Protein AF-A0A3S8WPP4-F1 (afdb_monomer_lite)

pLDDT: mean 87.56, std 13.39, range [54.19, 97.94]

Foldseek 3Di:
DKDALLVLLQVQLVLCFADPVHRVDGNDHSVVSSVVSNVVSPVQHNQKIKDKQDDPNDGPDPDPAWDKIKIWIHSPPDIDIDMDTDGD

Sequence (88 aa):
MPLGAPDSAALLGELASVSLLWPTHTYMERGEADA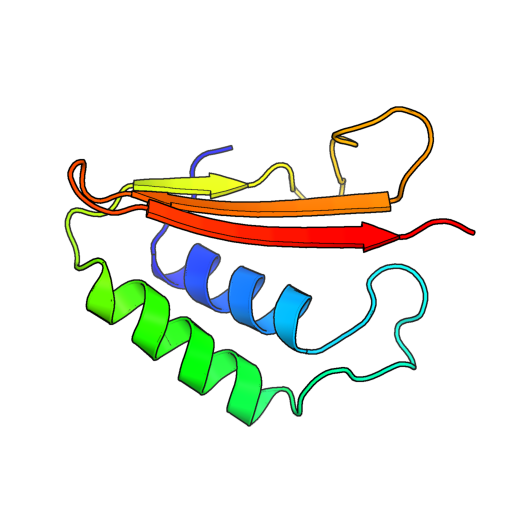VAGCVVDALGPGARWWSNREDDSVSAVTGATLDTFVAGSDGERFVVLIQVQDD

Radius of gyration: 12.77 Å; chains: 1; bounding box: 32×22×29 Å

Secondary structure (DSSP, 8-state):
-EE-HHHHHHHHHHHHHB-SS-TT-BSS-HHHHHHHHHHHHHHH-TT-EEEESEETTEE--SSTTSEEEEEEEE-SS-EEEEEEEE--

Structure (mmCIF, N/CA/C/O backbone):
data_AF-A0A3S8WPP4-F1
#
_entry.id   AF-A0A3S8WPP4-F1
#
loop_
_atom_site.group_PDB
_atom_site.id
_atom_site.type_symbol
_atom_site.label_atom_id
_atom_site.label_alt_id
_atom_site.label_comp_id
_atom_site.label_asym_id
_atom_site.label_entity_id
_atom_site.label_seq_id
_atom_site.pdbx_PDB_ins_code
_atom_site.Cartn_x
_atom_site.Cartn_y
_atom_site.Cartn_z
_atom_site.occupancy
_atom_site.B_iso_or_equiv
_atom_site.auth_seq_id
_atom_site.auth_comp_id
_atom_site.auth_asym_id
_atom_site.auth_atom_id
_atom_site.pdbx_PDB_model_num
ATOM 1 N N . MET A 1 1 ? 8.623 2.601 10.687 1.00 83.88 1 MET A N 1
ATOM 2 C CA . MET A 1 1 ? 8.339 4.034 10.502 1.00 83.88 1 MET A CA 1
ATOM 3 C C . MET A 1 1 ? 6.893 4.219 10.079 1.00 83.88 1 MET A C 1
ATOM 5 O O . MET A 1 1 ? 6.444 3.421 9.268 1.00 83.88 1 MET A O 1
ATOM 9 N N . PRO A 1 2 ? 6.139 5.168 10.663 1.00 91.06 2 PRO A N 1
ATOM 10 C CA . PRO A 1 2 ? 4.780 5.481 10.223 1.00 91.06 2 PRO A CA 1
ATOM 11 C C . PRO A 1 2 ? 4.780 6.153 8.841 1.00 91.06 2 PRO A C 1
ATOM 13 O O . PRO A 1 2 ? 5.681 6.932 8.547 1.00 91.06 2 PRO A O 1
ATOM 16 N N . LEU A 1 3 ? 3.762 5.878 8.024 1.00 91.56 3 LEU A N 1
ATOM 17 C CA . LEU A 1 3 ? 3.587 6.447 6.684 1.00 91.56 3 LEU A CA 1
ATOM 18 C C . LEU A 1 3 ? 2.246 7.175 6.548 1.00 91.56 3 LEU A C 1
ATOM 20 O O . LEU A 1 3 ? 1.260 6.817 7.199 1.00 91.56 3 LEU A O 1
ATOM 24 N N . GLY A 1 4 ? 2.197 8.171 5.659 1.00 93.62 4 GLY A N 1
ATOM 25 C CA . GLY A 1 4 ? 0.938 8.705 5.147 1.00 93.62 4 GLY A CA 1
ATOM 26 C C . GLY A 1 4 ? 0.282 7.732 4.163 1.00 93.62 4 GLY A C 1
ATOM 27 O O . GLY A 1 4 ? 0.955 6.903 3.552 1.00 93.62 4 GLY A O 1
ATOM 28 N N . ALA A 1 5 ? -1.035 7.837 3.972 1.00 94.12 5 ALA A N 1
ATOM 29 C CA . ALA A 1 5 ? -1.755 7.011 2.996 1.00 94.12 5 ALA A CA 1
ATOM 30 C C . ALA A 1 5 ? -1.209 7.150 1.550 1.00 94.12 5 ALA A C 1
ATOM 32 O O . ALA A 1 5 ? -1.011 6.115 0.912 1.00 94.12 5 ALA A O 1
ATOM 33 N N . PRO A 1 6 ? -0.874 8.359 1.040 1.00 94.12 6 PRO A N 1
ATOM 34 C CA . PRO A 1 6 ? -0.259 8.500 -0.285 1.00 94.12 6 PRO A CA 1
ATOM 35 C C . PRO A 1 6 ? 1.105 7.807 -0.389 1.00 94.12 6 PRO A C 1
ATOM 37 O O . PRO A 1 6 ? 1.354 7.084 -1.350 1.00 94.12 6 PRO A O 1
ATOM 40 N N . ASP A 1 7 ? 1.955 7.965 0.629 1.00 94.50 7 ASP A N 1
ATOM 41 C CA . ASP A 1 7 ? 3.283 7.338 0.666 1.00 94.50 7 ASP A CA 1
ATOM 42 C C . ASP A 1 7 ? 3.174 5.811 0.753 1.00 94.50 7 ASP A C 1
ATOM 44 O O . ASP A 1 7 ? 3.961 5.079 0.157 1.00 94.50 7 ASP A O 1
ATOM 48 N N . SER A 1 8 ? 2.149 5.320 1.453 1.00 95.56 8 SER A N 1
ATOM 49 C CA . SER A 1 8 ? 1.852 3.891 1.561 1.00 95.56 8 SER A CA 1
ATOM 50 C C . SER A 1 8 ? 1.425 3.306 0.221 1.00 95.56 8 SER A C 1
ATOM 52 O O . SER A 1 8 ? 1.906 2.238 -0.146 1.00 95.56 8 SER A O 1
ATOM 54 N N . ALA A 1 9 ? 0.572 4.007 -0.533 1.00 97.00 9 ALA A N 1
ATOM 55 C CA . ALA A 1 9 ? 0.185 3.598 -1.881 1.00 97.00 9 ALA A CA 1
ATOM 56 C C . ALA A 1 9 ? 1.394 3.586 -2.831 1.00 97.00 9 ALA A C 1
ATOM 58 O O . ALA A 1 9 ? 1.606 2.606 -3.541 1.00 97.00 9 ALA A O 1
ATOM 59 N N . ALA A 1 10 ? 2.224 4.632 -2.796 1.00 95.31 10 ALA A N 1
ATOM 60 C CA . ALA A 1 10 ? 3.415 4.728 -3.637 1.00 95.31 10 ALA A CA 1
ATOM 61 C C . ALA A 1 10 ? 4.418 3.593 -3.365 1.00 95.31 10 ALA A C 1
ATOM 63 O O . ALA A 1 10 ? 4.940 2.989 -4.308 1.00 95.31 10 ALA A O 1
ATOM 64 N N . LEU A 1 11 ? 4.651 3.276 -2.085 1.00 93.94 11 LEU A N 1
ATOM 65 C CA . LEU A 1 11 ? 5.576 2.221 -1.680 1.00 93.94 11 LEU A CA 1
ATOM 66 C C . LEU A 1 11 ? 5.000 0.818 -1.930 1.00 93.94 11 LEU A C 1
ATOM 68 O O . LEU A 1 11 ? 5.731 -0.062 -2.374 1.00 93.94 11 LEU A O 1
ATOM 72 N N . LEU A 1 12 ? 3.694 0.603 -1.727 1.00 95.75 12 LEU A N 1
ATOM 73 C CA . LEU A 1 12 ? 3.017 -0.634 -2.142 1.00 95.75 12 LEU A CA 1
ATOM 74 C C . LEU A 1 12 ? 3.168 -0.872 -3.647 1.00 95.75 12 LEU A C 1
ATOM 76 O O . LEU A 1 12 ? 3.541 -1.972 -4.048 1.00 95.75 12 LEU A O 1
ATOM 80 N N . GLY A 1 13 ? 2.914 0.156 -4.461 1.00 96.44 13 GLY A N 1
ATOM 81 C CA . GLY A 1 1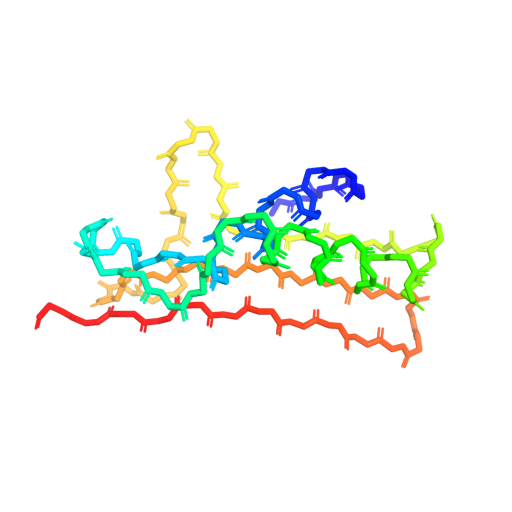3 ? 3.059 0.084 -5.914 1.00 96.44 13 GLY A CA 1
ATOM 82 C C . GLY A 1 13 ? 4.496 -0.224 -6.336 1.00 96.44 13 GLY A C 1
ATOM 83 O O . GLY A 1 13 ? 4.722 -1.057 -7.208 1.00 96.44 13 GLY A O 1
ATOM 84 N N . GLU A 1 14 ? 5.490 0.367 -5.666 1.00 93.69 14 GLU A N 1
ATOM 85 C CA . GLU A 1 14 ? 6.907 0.074 -5.915 1.00 93.69 14 GLU A CA 1
ATOM 86 C C . GLU A 1 14 ? 7.249 -1.389 -5.687 1.00 93.69 14 GLU A C 1
ATOM 88 O O . GLU A 1 14 ? 7.689 -2.062 -6.622 1.00 93.69 14 GLU A O 1
ATOM 93 N N . LEU A 1 15 ? 6.976 -1.887 -4.488 1.00 92.88 15 LEU A N 1
ATOM 94 C CA . LEU A 1 15 ? 7.319 -3.250 -4.096 1.00 92.88 15 LEU A CA 1
ATOM 95 C C . LEU A 1 15 ? 6.523 -4.301 -4.879 1.00 92.88 15 LEU A C 1
ATOM 97 O O . LEU A 1 15 ? 7.015 -5.397 -5.133 1.00 92.88 15 LEU A O 1
ATOM 101 N N . ALA A 1 16 ? 5.294 -3.971 -5.288 1.00 95.19 16 ALA A N 1
ATOM 102 C CA . ALA A 1 16 ? 4.487 -4.830 -6.148 1.00 95.19 16 ALA A CA 1
ATOM 103 C C . ALA A 1 16 ? 4.959 -4.824 -7.612 1.00 95.19 16 ALA A C 1
ATOM 105 O O . ALA A 1 16 ? 4.676 -5.775 -8.338 1.00 95.19 16 ALA A O 1
ATOM 106 N N . SER A 1 17 ? 5.661 -3.777 -8.057 1.00 96.06 17 SER A N 1
ATOM 107 C CA . SER A 1 17 ? 6.068 -3.624 -9.459 1.00 96.06 17 SER A CA 1
ATOM 108 C C . SER A 1 17 ? 7.401 -4.293 -9.787 1.00 96.06 17 SER A C 1
ATOM 110 O O . SER A 1 17 ? 7.513 -4.952 -10.822 1.00 96.06 17 SER A O 1
ATOM 112 N N . VAL A 1 18 ? 8.422 -4.151 -8.935 1.00 92.81 18 VAL A N 1
ATOM 113 C CA . VAL A 1 18 ? 9.803 -4.525 -9.281 1.00 92.81 18 VAL A CA 1
ATOM 114 C C . VAL A 1 18 ? 10.545 -5.219 -8.147 1.00 92.81 18 VAL A C 1
ATOM 116 O O . VAL A 1 18 ? 10.301 -5.006 -6.960 1.00 92.81 18 VAL A O 1
ATOM 119 N N . SER A 1 19 ? 11.506 -6.056 -8.531 1.00 89.06 19 SER A N 1
ATOM 120 C CA . SER A 1 19 ? 12.443 -6.660 -7.592 1.00 89.06 19 SER A CA 1
ATOM 121 C C . SER A 1 19 ? 13.396 -5.603 -7.012 1.00 89.06 19 SER A C 1
ATOM 123 O O . SER A 1 19 ? 14.050 -4.892 -7.773 1.00 89.06 19 SER A O 1
ATOM 125 N N . LEU A 1 20 ? 13.518 -5.524 -5.680 1.00 81.50 20 LEU A N 1
ATOM 126 C CA . LEU A 1 20 ? 14.469 -4.625 -5.012 1.00 81.50 20 LEU A CA 1
ATOM 127 C C . LEU A 1 20 ? 15.928 -5.026 -5.282 1.00 81.50 20 LEU A C 1
ATOM 129 O O . LEU A 1 20 ? 16.779 -4.162 -5.467 1.00 81.50 20 LEU A O 1
ATOM 133 N N . LEU A 1 21 ? 16.209 -6.329 -5.338 1.00 82.50 21 LEU A N 1
ATOM 134 C CA . LEU A 1 21 ? 17.529 -6.904 -5.598 1.00 82.50 21 LEU A CA 1
ATOM 135 C C . LEU A 1 21 ? 17.871 -6.924 -7.094 1.00 82.50 21 LEU A C 1
ATOM 137 O O . LEU A 1 21 ? 19.024 -6.740 -7.476 1.00 82.50 21 LEU A O 1
ATOM 141 N N . TRP A 1 22 ? 16.869 -7.103 -7.958 1.00 86.06 22 TRP A N 1
ATOM 142 C CA . TRP A 1 22 ? 17.044 -7.165 -9.413 1.00 86.06 22 TRP A CA 1
ATOM 143 C C . TRP A 1 22 ? 16.127 -6.159 -10.117 1.00 86.06 22 TRP A C 1
ATOM 145 O O . TRP A 1 22 ? 15.101 -6.565 -10.656 1.00 86.06 22 TRP A O 1
ATOM 155 N N . PRO A 1 23 ? 16.486 -4.865 -10.197 1.00 80.75 23 PRO A N 1
ATOM 156 C CA . PRO A 1 23 ? 15.600 -3.818 -10.728 1.00 80.75 23 PRO A CA 1
ATOM 157 C C . PRO A 1 23 ? 15.135 -4.019 -12.180 1.00 80.75 23 PRO A C 1
ATOM 159 O O . PRO A 1 23 ? 14.191 -3.379 -12.631 1.00 80.75 23 PRO A O 1
ATOM 162 N N . THR A 1 24 ? 15.794 -4.903 -12.933 1.00 87.88 24 THR A N 1
ATOM 163 C CA . THR A 1 24 ? 15.395 -5.303 -14.291 1.00 87.88 24 THR A CA 1
ATOM 164 C C . THR A 1 24 ? 14.288 -6.360 -14.318 1.00 87.88 24 THR A C 1
ATOM 166 O O . THR A 1 24 ? 13.748 -6.647 -15.386 1.00 87.88 24 THR A O 1
ATOM 169 N N . HIS A 1 25 ? 13.950 -6.954 -13.173 1.00 90.31 25 HIS A N 1
ATOM 170 C CA . HIS A 1 25 ? 12.883 -7.932 -13.031 1.00 90.31 25 HIS A CA 1
ATOM 171 C C . HIS A 1 25 ? 11.591 -7.250 -12.574 1.00 90.31 25 HIS A C 1
ATOM 173 O O . HIS A 1 25 ? 11.475 -6.781 -11.439 1.00 90.31 25 HIS A O 1
ATOM 179 N N . THR A 1 26 ? 10.614 -7.226 -13.475 1.00 94.44 26 THR A N 1
ATOM 180 C CA . THR A 1 26 ? 9.276 -6.677 -13.245 1.00 94.44 26 THR A CA 1
ATOM 181 C C . THR A 1 26 ? 8.319 -7.787 -12.817 1.00 94.44 26 THR A C 1
ATOM 183 O O . THR A 1 26 ? 8.175 -8.783 -13.524 1.00 94.44 26 THR A O 1
ATOM 186 N N . TYR A 1 27 ? 7.641 -7.600 -11.686 1.00 93.69 27 TYR A N 1
ATOM 187 C CA . TYR A 1 27 ? 6.540 -8.455 -11.235 1.00 93.69 27 TYR A CA 1
ATOM 188 C C . TYR A 1 27 ? 5.206 -8.034 -11.849 1.00 93.69 27 TYR A C 1
ATOM 190 O O . TYR A 1 27 ? 4.413 -8.879 -12.259 1.00 93.69 27 TYR A O 1
ATOM 198 N N . MET A 1 28 ? 4.975 -6.723 -11.914 1.00 96.00 28 MET A N 1
ATOM 199 C CA . MET A 1 28 ? 3.759 -6.100 -12.423 1.00 96.00 28 MET A CA 1
ATOM 200 C C . MET A 1 28 ? 4.122 -4.773 -13.089 1.00 96.00 28 MET A C 1
ATOM 202 O O . MET A 1 28 ? 5.062 -4.096 -12.669 1.00 96.00 28 MET A O 1
ATOM 206 N N . GLU A 1 29 ? 3.391 -4.400 -14.138 1.00 96.44 29 GLU A N 1
ATOM 207 C CA . GLU A 1 29 ? 3.553 -3.086 -14.763 1.00 96.44 29 GLU A CA 1
ATOM 208 C C . GLU A 1 29 ? 3.307 -1.979 -13.722 1.00 96.44 29 GLU A C 1
ATOM 210 O O . GLU A 1 29 ? 2.457 -2.120 -12.841 1.00 96.44 29 GLU A O 1
ATOM 215 N N . ARG A 1 30 ? 4.087 -0.892 -13.778 1.00 94.44 30 ARG A N 1
ATOM 216 C CA 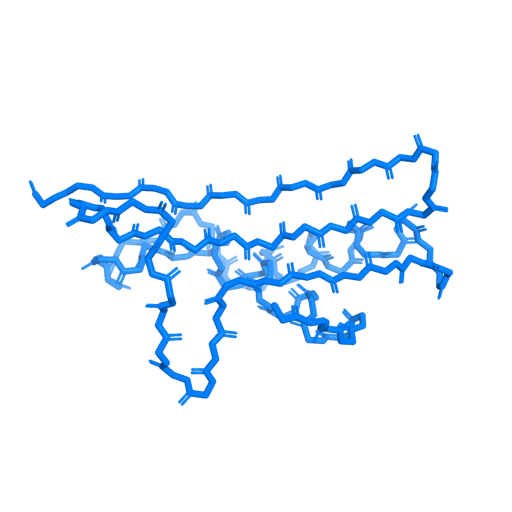. ARG A 1 30 ? 4.098 0.118 -12.714 1.00 94.44 30 ARG A CA 1
ATOM 217 C C . ARG A 1 30 ? 2.745 0.812 -12.555 1.00 94.44 30 ARG A C 1
ATOM 219 O O . ARG A 1 30 ? 2.297 0.987 -11.426 1.00 94.44 30 ARG A O 1
ATOM 226 N N . GLY A 1 31 ? 2.097 1.186 -13.655 1.00 96.81 31 GLY A N 1
ATOM 227 C CA . GLY A 1 31 ? 0.774 1.805 -13.629 1.00 96.81 31 GLY 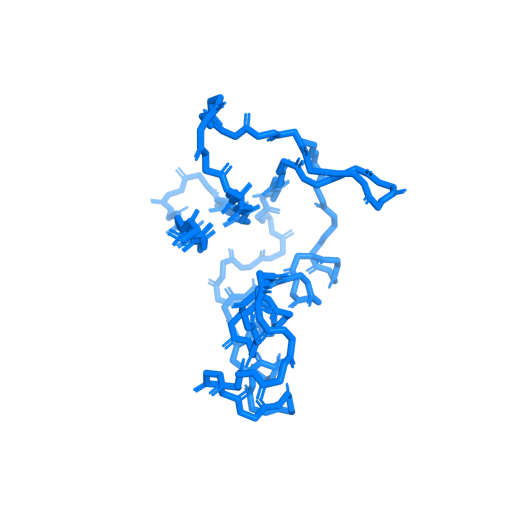A CA 1
ATOM 228 C C . GLY A 1 31 ? -0.304 0.883 -13.056 1.00 96.81 31 GLY A C 1
ATOM 229 O O . GLY A 1 31 ? -1.136 1.331 -12.268 1.00 96.81 31 GLY A O 1
ATOM 230 N N . GLU A 1 32 ? -0.272 -0.407 -13.400 1.00 97.88 32 GLU A N 1
ATOM 231 C CA . GLU A 1 32 ? -1.167 -1.410 -12.808 1.00 97.88 32 GLU A CA 1
ATOM 232 C C . GLU A 1 32 ? -0.922 -1.576 -11.300 1.00 97.88 32 GLU A C 1
ATOM 234 O O . GLU A 1 32 ? -1.872 -1.533 -10.513 1.00 97.88 32 GLU A O 1
ATOM 239 N N . ALA A 1 33 ? 0.342 -1.685 -10.883 1.00 97.69 33 ALA A N 1
ATOM 240 C CA . ALA A 1 33 ? 0.716 -1.809 -9.477 1.00 97.69 33 ALA A CA 1
ATOM 241 C C . ALA A 1 33 ? 0.264 -0.595 -8.651 1.00 97.69 33 ALA A C 1
ATOM 243 O O . ALA A 1 33 ? -0.303 -0.762 -7.570 1.00 97.69 33 ALA A O 1
ATOM 244 N N . ASP A 1 34 ? 0.450 0.618 -9.177 1.00 97.75 34 ASP A N 1
ATOM 245 C CA . ASP A 1 34 ? 0.011 1.857 -8.529 1.00 97.75 34 ASP A CA 1
ATOM 246 C C . ASP A 1 34 ? -1.520 1.930 -8.410 1.00 97.75 34 ASP A C 1
ATOM 248 O O . ASP A 1 34 ? -2.045 2.328 -7.366 1.00 97.75 34 ASP A O 1
ATOM 252 N N . ALA A 1 35 ? -2.254 1.500 -9.442 1.00 97.94 35 ALA A N 1
ATOM 253 C CA . ALA A 1 35 ? -3.715 1.465 -9.410 1.00 97.94 35 ALA A CA 1
ATOM 254 C C . ALA A 1 35 ? -4.236 0.491 -8.340 1.00 97.94 35 ALA A C 1
ATOM 256 O O . ALA A 1 35 ? -5.107 0.848 -7.542 1.00 97.94 35 ALA A O 1
ATOM 257 N N . VAL A 1 36 ? -3.676 -0.721 -8.282 1.00 97.88 36 VAL A N 1
ATOM 258 C CA . VAL A 1 36 ? -4.042 -1.725 -7.272 1.00 97.88 36 VAL A CA 1
ATOM 259 C C . VAL A 1 36 ? -3.672 -1.248 -5.867 1.00 97.88 36 VAL A C 1
ATOM 261 O O . VAL A 1 36 ? -4.484 -1.370 -4.949 1.00 97.88 36 VAL A O 1
ATOM 264 N N . ALA A 1 37 ? -2.486 -0.662 -5.690 1.00 97.94 37 ALA A N 1
ATOM 265 C CA . ALA A 1 37 ? -2.047 -0.113 -4.411 1.00 97.94 37 ALA A CA 1
ATOM 266 C C . ALA A 1 37 ? -2.979 1.000 -3.904 1.00 97.94 37 ALA A C 1
ATOM 268 O O . ALA A 1 37 ? -3.337 1.008 -2.724 1.00 97.94 37 ALA A O 1
ATOM 269 N N . GLY A 1 38 ? -3.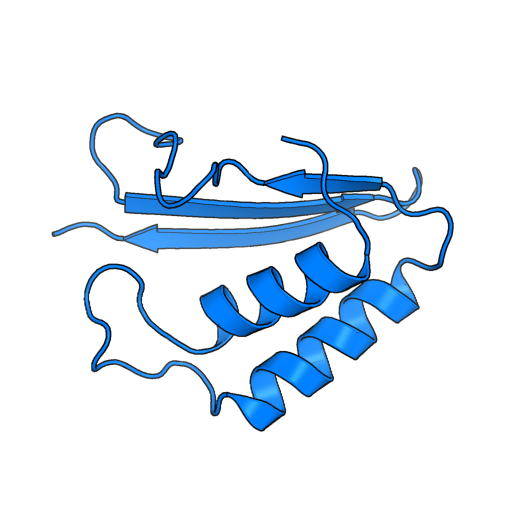432 1.888 -4.795 1.00 97.81 38 GLY A N 1
ATOM 270 C CA . GLY A 1 38 ? -4.451 2.891 -4.482 1.00 97.81 38 GLY A CA 1
ATOM 271 C C . GLY A 1 38 ? -5.748 2.253 -3.983 1.00 97.81 38 GLY A C 1
ATOM 272 O O . GLY A 1 38 ? -6.228 2.597 -2.905 1.00 97.81 38 GLY A O 1
ATOM 273 N N . CYS A 1 39 ? -6.262 1.243 -4.695 1.00 97.88 39 CYS A N 1
ATOM 274 C CA . CYS A 1 39 ? -7.459 0.514 -4.268 1.00 97.88 39 CYS A CA 1
ATOM 275 C C . CYS A 1 39 ? -7.297 -0.157 -2.895 1.00 97.88 39 CYS A C 1
ATOM 277 O O . CYS A 1 39 ? -8.243 -0.184 -2.111 1.00 97.88 39 CYS A O 1
ATOM 279 N N . VAL A 1 40 ? -6.117 -0.701 -2.592 1.00 96.88 40 VAL A N 1
ATOM 280 C CA . VAL A 1 40 ? -5.816 -1.324 -1.295 1.00 96.88 40 VAL A CA 1
ATOM 281 C C . VAL A 1 40 ? -5.860 -0.298 -0.162 1.00 96.88 40 VAL A C 1
ATOM 283 O O . VAL A 1 40 ? -6.462 -0.560 0.882 1.00 96.88 40 VAL A O 1
ATOM 286 N N . VAL A 1 41 ? -5.252 0.871 -0.368 1.00 97.31 41 VAL A N 1
ATOM 287 C CA . VAL A 1 41 ? -5.251 1.953 0.623 1.00 97.31 41 VAL A CA 1
ATOM 288 C C . VAL A 1 41 ? -6.662 2.499 0.837 1.00 97.31 41 VAL A C 1
ATOM 290 O O . VAL A 1 41 ? -7.098 2.629 1.983 1.00 97.31 41 VAL A O 1
ATOM 293 N N . ASP A 1 42 ? -7.411 2.719 -0.243 1.00 97.00 42 ASP A N 1
ATOM 294 C CA . ASP A 1 42 ? -8.800 3.180 -0.185 1.00 97.00 42 ASP A CA 1
ATOM 295 C C . ASP A 1 42 ? -9.721 2.168 0.512 1.00 97.00 42 ASP A C 1
ATOM 297 O O . ASP A 1 42 ? -10.605 2.555 1.278 1.00 97.00 42 ASP A O 1
ATOM 301 N N . ALA A 1 43 ? -9.499 0.868 0.297 1.00 97.00 43 ALA A N 1
ATOM 302 C CA . ALA A 1 43 ? -10.289 -0.196 0.913 1.00 97.00 43 ALA A CA 1
ATOM 303 C C . ALA A 1 43 ? -10.084 -0.304 2.433 1.00 97.00 43 ALA A C 1
ATOM 305 O O . ALA A 1 43 ? -11.018 -0.687 3.144 1.00 97.00 43 ALA A O 1
ATOM 306 N N . LEU A 1 44 ? -8.887 0.025 2.933 1.00 96.12 44 LEU A N 1
ATOM 307 C CA . LEU A 1 44 ? -8.625 0.144 4.374 1.00 96.12 44 LEU A CA 1
ATOM 308 C C . LEU A 1 44 ? -9.208 1.436 4.960 1.00 96.12 44 LEU A C 1
ATOM 310 O O . LEU A 1 44 ? -9.519 1.509 6.147 1.00 96.12 44 LEU A O 1
ATOM 314 N N . GLY A 1 45 ? -9.386 2.447 4.114 1.00 95.19 45 GLY A N 1
ATOM 315 C CA . GLY A 1 45 ? -10.069 3.683 4.444 1.00 95.19 45 GLY A CA 1
ATOM 316 C C . GLY A 1 45 ? -9.187 4.730 5.134 1.00 95.19 45 GLY A C 1
ATOM 317 O O . GLY A 1 45 ? -8.059 4.471 5.556 1.00 95.19 45 GLY A O 1
ATOM 318 N N . PRO A 1 46 ? -9.712 5.956 5.291 1.00 93.69 46 PRO A N 1
ATOM 319 C CA . PRO A 1 46 ? -8.933 7.122 5.715 1.00 93.69 46 PRO A CA 1
ATOM 320 C C . PRO A 1 46 ? -8.488 7.089 7.186 1.00 93.69 46 PRO A C 1
ATOM 322 O O . PRO A 1 46 ? -7.638 7.880 7.583 1.00 93.69 46 PRO A O 1
ATOM 325 N N . GLY A 1 47 ? -9.065 6.205 8.006 1.00 93.69 47 GLY A N 1
ATOM 326 C CA . GLY A 1 47 ? -8.661 6.003 9.403 1.00 93.69 47 GLY A CA 1
ATOM 327 C C . GLY A 1 47 ? -7.490 5.032 9.575 1.00 93.69 47 GLY A C 1
ATOM 328 O O . GLY A 1 47 ? -7.022 4.839 10.699 1.00 93.69 47 GLY A O 1
ATOM 329 N N . ALA A 1 48 ? -7.031 4.409 8.488 1.00 97.06 48 ALA A N 1
ATOM 330 C CA . ALA A 1 48 ? -5.952 3.441 8.520 1.00 97.06 48 ALA A CA 1
ATOM 331 C C . ALA A 1 48 ? -4.621 4.067 8.945 1.00 97.06 48 ALA A C 1
ATOM 333 O O . ALA A 1 48 ? -4.238 5.157 8.517 1.00 97.06 48 ALA A O 1
ATOM 334 N N . ARG A 1 49 ? -3.878 3.322 9.761 1.00 97.75 49 ARG A N 1
ATOM 335 C CA . ARG A 1 49 ? -2.492 3.622 10.115 1.00 97.75 49 ARG A CA 1
ATOM 336 C C . ARG A 1 49 ? -1.569 2.722 9.314 1.00 97.75 49 ARG A C 1
ATOM 338 O O . ARG A 1 49 ? -1.881 1.548 9.133 1.00 97.75 49 ARG A O 1
ATOM 345 N N . TRP A 1 50 ? -0.446 3.277 8.875 1.00 97.06 50 TRP A N 1
ATOM 346 C CA . TRP A 1 50 ? 0.485 2.610 7.973 1.00 97.06 50 TRP A CA 1
ATOM 347 C C . TRP A 1 50 ? 1.915 2.667 8.486 1.00 97.06 50 TRP A C 1
ATOM 349 O O . TRP A 1 50 ? 2.299 3.633 9.148 1.00 97.06 50 TRP A O 1
ATOM 359 N N . TRP A 1 51 ? 2.697 1.636 8.166 1.00 95.12 51 TRP A N 1
ATOM 360 C CA . TRP A 1 51 ? 4.087 1.496 8.577 1.00 95.12 51 TRP A CA 1
ATOM 361 C C . TRP A 1 51 ? 4.949 0.796 7.521 1.00 95.12 51 TRP A C 1
ATOM 363 O O . TRP A 1 51 ? 4.482 -0.119 6.849 1.00 95.12 51 TRP A O 1
ATOM 373 N N . SER A 1 52 ? 6.230 1.155 7.452 1.00 92.25 52 SER A N 1
ATOM 374 C CA . SER A 1 52 ? 7.273 0.416 6.721 1.00 92.25 52 SER A CA 1
ATOM 375 C C . SER A 1 52 ? 8.583 0.346 7.511 1.00 92.25 52 SER A C 1
ATOM 377 O O . SER A 1 52 ? 8.751 1.035 8.520 1.00 92.25 52 SER A O 1
ATOM 379 N N . ASN A 1 53 ? 9.533 -0.471 7.064 1.00 88.56 53 ASN A N 1
ATOM 380 C CA . ASN A 1 53 ? 10.923 -0.482 7.543 1.00 88.56 53 ASN A CA 1
ATOM 381 C C . ASN A 1 53 ? 11.894 0.315 6.649 1.00 88.56 53 ASN A C 1
ATOM 383 O O . ASN A 1 53 ? 13.108 0.193 6.815 1.00 88.56 53 ASN A O 1
ATOM 387 N N . ARG A 1 54 ? 11.374 1.113 5.709 1.00 81.06 54 ARG A N 1
ATOM 388 C CA . ARG A 1 54 ? 12.169 1.940 4.792 1.00 81.06 54 ARG A CA 1
ATOM 389 C C . ARG A 1 54 ? 12.315 3.361 5.341 1.00 81.06 54 ARG A C 1
ATOM 391 O O . ARG A 1 54 ? 11.328 3.939 5.792 1.00 81.06 54 ARG A O 1
ATOM 398 N N . GLU A 1 55 ? 13.527 3.908 5.301 1.00 72.75 55 GLU A N 1
ATOM 399 C CA . GLU A 1 55 ? 13.875 5.222 5.857 1.00 72.75 55 GLU A CA 1
ATOM 400 C C . GLU A 1 55 ? 14.865 5.951 4.927 1.00 72.75 55 GLU A C 1
ATOM 402 O O . GLU A 1 55 ? 15.980 5.468 4.757 1.00 72.75 55 GLU A O 1
ATOM 407 N N . ASP A 1 56 ? 14.464 7.078 4.316 1.00 61.25 56 ASP A N 1
ATOM 408 C CA . ASP A 1 56 ? 15.320 8.015 3.544 1.00 61.25 56 ASP A CA 1
ATOM 409 C C . ASP A 1 56 ? 16.327 7.375 2.544 1.00 61.25 56 ASP A C 1
ATOM 411 O O . ASP A 1 56 ? 17.416 7.898 2.349 1.00 61.25 56 ASP A O 1
ATOM 415 N N . ASP A 1 57 ? 15.958 6.259 1.893 1.00 56.75 57 ASP A N 1
ATOM 416 C CA . ASP A 1 57 ? 16.765 5.406 0.974 1.00 56.75 57 ASP A CA 1
ATOM 417 C C . ASP A 1 57 ? 17.561 4.250 1.612 1.00 56.75 57 ASP A C 1
ATOM 419 O O . ASP A 1 57 ? 18.249 3.496 0.922 1.00 56.75 57 ASP A O 1
ATOM 423 N N . SER A 1 58 ? 17.414 4.033 2.914 1.00 54.19 58 SER A N 1
ATOM 424 C CA . SER A 1 58 ? 17.935 2.868 3.629 1.00 54.19 58 SER A CA 1
ATOM 425 C C . SER A 1 58 ? 16.817 1.901 4.029 1.00 54.19 58 SER A C 1
ATOM 427 O O . SER A 1 58 ? 15.692 2.293 4.348 1.00 54.19 58 SER A O 1
ATOM 429 N N . VAL A 1 59 ? 17.119 0.604 3.992 1.00 60.12 59 VAL A N 1
ATOM 430 C CA . VAL A 1 59 ? 16.223 -0.454 4.466 1.00 60.12 59 VAL A CA 1
ATOM 431 C C . VAL A 1 59 ? 16.747 -0.927 5.813 1.00 60.12 59 VAL A C 1
ATOM 433 O O . VAL A 1 59 ? 17.877 -1.408 5.909 1.00 60.12 59 VAL A O 1
ATOM 436 N N . SER A 1 60 ? 15.937 -0.806 6.866 1.00 57.81 60 SER A N 1
ATOM 437 C CA . SER A 1 60 ? 16.223 -1.507 8.115 1.00 57.81 60 SER A CA 1
ATOM 438 C C . SER A 1 60 ? 15.858 -2.971 7.907 1.00 57.81 60 SER A C 1
ATOM 440 O O . SER A 1 60 ? 14.676 -3.319 7.918 1.00 57.81 60 SER A O 1
ATOM 442 N N . ALA A 1 61 ? 16.865 -3.803 7.639 1.00 59.56 61 ALA A N 1
ATOM 443 C CA . ALA A 1 61 ? 16.645 -5.208 7.328 1.00 59.56 61 ALA A CA 1
ATOM 444 C C . ALA A 1 61 ? 15.832 -5.896 8.445 1.00 59.56 61 ALA A C 1
ATOM 446 O O . ALA A 1 61 ? 16.162 -5.786 9.630 1.00 59.56 61 ALA A O 1
ATOM 447 N N . VAL A 1 62 ? 14.748 -6.577 8.070 1.00 57.84 62 VAL A N 1
ATOM 448 C CA . VAL A 1 62 ? 13.886 -7.373 8.957 1.00 57.84 62 VAL A CA 1
ATOM 449 C C . VAL A 1 62 ? 14.642 -8.618 9.434 1.00 57.84 62 VAL A C 1
ATOM 451 O O . VAL A 1 62 ? 14.457 -9.042 10.577 1.00 57.84 62 VAL A O 1
ATOM 454 N N . THR A 1 63 ? 15.556 -9.160 8.621 1.00 55.41 63 THR A N 1
ATOM 455 C CA . THR A 1 63 ? 16.533 -10.181 9.018 1.00 55.41 63 THR A CA 1
ATOM 456 C C . THR A 1 63 ? 17.949 -9.823 8.555 1.00 55.41 63 THR A C 1
ATOM 458 O O . THR A 1 63 ? 18.147 -9.208 7.516 1.00 55.41 63 THR A O 1
ATOM 461 N N . GLY A 1 64 ? 18.975 -10.225 9.314 1.00 55.16 64 GLY A N 1
ATOM 462 C CA . GLY A 1 64 ? 20.376 -9.882 9.018 1.00 55.16 64 GLY A CA 1
ATOM 463 C C . GLY A 1 64 ? 20.977 -10.527 7.758 1.00 55.16 64 GLY A C 1
ATOM 464 O O . GLY A 1 64 ? 22.173 -10.357 7.536 1.00 55.16 64 GLY A O 1
ATOM 465 N N . ALA A 1 65 ? 20.195 -11.286 6.981 1.00 54.38 65 ALA A N 1
ATOM 466 C CA . ALA A 1 65 ? 20.661 -12.050 5.822 1.00 54.38 65 ALA A CA 1
ATOM 467 C C . ALA A 1 65 ? 19.793 -11.886 4.559 1.00 54.38 65 ALA A C 1
ATOM 469 O O . ALA A 1 65 ? 20.111 -12.497 3.548 1.00 54.38 65 ALA A O 1
ATOM 470 N N . THR A 1 66 ? 18.727 -11.078 4.588 1.00 60.88 66 THR A N 1
ATOM 471 C CA . THR A 1 66 ? 17.838 -10.868 3.432 1.00 60.88 66 THR A CA 1
ATOM 472 C C . THR A 1 66 ? 17.647 -9.386 3.153 1.00 60.88 66 THR A C 1
ATOM 474 O O . THR A 1 66 ? 17.572 -8.583 4.080 1.00 60.88 66 THR A O 1
ATOM 477 N N . LEU A 1 67 ? 17.525 -9.018 1.875 1.00 62.88 67 LEU A N 1
ATOM 478 C CA . LEU A 1 67 ? 16.953 -7.725 1.508 1.00 62.88 67 LEU A CA 1
ATOM 479 C C . LEU A 1 67 ? 15.440 -7.845 1.642 1.00 62.88 67 LEU A C 1
ATOM 481 O O . LEU A 1 67 ? 14.778 -8.523 0.854 1.00 62.88 67 LEU A O 1
ATOM 485 N N . ASP A 1 68 ? 14.907 -7.217 2.680 1.00 75.31 68 ASP A N 1
ATOM 486 C CA . ASP A 1 68 ? 13.500 -7.284 3.024 1.00 75.31 68 ASP A CA 1
ATOM 487 C C . ASP A 1 68 ? 12.911 -5.899 3.278 1.00 75.31 68 ASP A C 1
ATOM 489 O O . ASP A 1 68 ? 13.353 -5.118 4.116 1.00 75.31 68 ASP A O 1
ATOM 493 N N . THR A 1 69 ? 11.855 -5.579 2.543 1.00 87.25 69 THR A N 1
ATOM 494 C CA . THR A 1 69 ? 11.031 -4.404 2.820 1.00 87.25 69 THR A CA 1
ATOM 495 C C . THR A 1 69 ? 9.593 -4.839 3.002 1.00 87.25 69 THR A C 1
ATOM 497 O O . THR A 1 69 ? 9.116 -5.768 2.346 1.00 87.25 69 THR A O 1
ATOM 500 N N . PHE A 1 70 ? 8.891 -4.144 3.893 1.00 90.31 70 PHE A N 1
ATOM 501 C CA . PHE A 1 70 ? 7.458 -4.296 4.055 1.00 90.31 70 PHE A CA 1
ATOM 502 C C . PHE A 1 70 ? 6.722 -2.961 4.058 1.00 90.31 70 PHE A C 1
ATOM 504 O O . PHE A 1 70 ? 7.250 -1.928 4.476 1.00 90.31 70 PHE A O 1
ATOM 511 N N . VAL A 1 71 ? 5.449 -3.033 3.680 1.00 94.50 71 VAL A N 1
ATOM 512 C CA . VAL A 1 71 ? 4.431 -2.034 4.007 1.00 94.50 71 VAL A CA 1
ATOM 513 C C . VAL A 1 71 ? 3.287 -2.745 4.704 1.00 94.50 71 VAL A C 1
ATOM 515 O O . VAL A 1 71 ? 2.784 -3.755 4.216 1.00 94.50 71 VAL A O 1
ATOM 518 N N . ALA A 1 72 ? 2.876 -2.219 5.850 1.00 96.00 72 ALA A N 1
ATOM 519 C CA . ALA A 1 72 ? 1.759 -2.725 6.626 1.00 96.00 72 ALA A CA 1
ATOM 520 C C . ALA A 1 72 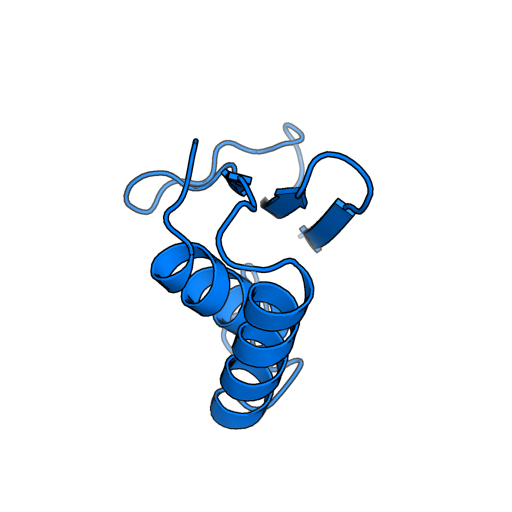? 0.755 -1.604 6.896 1.00 96.00 72 ALA A C 1
ATOM 522 O O . ALA A 1 72 ? 1.151 -0.483 7.207 1.00 96.00 72 ALA A O 1
ATOM 523 N N . GLY A 1 73 ? -0.534 -1.916 6.820 1.00 97.44 73 GLY A N 1
ATOM 524 C CA . GLY A 1 73 ? -1.633 -1.008 7.129 1.00 97.44 73 GLY A CA 1
ATOM 525 C C . GLY A 1 73 ? -2.677 -1.682 8.010 1.00 97.44 73 GLY A C 1
ATOM 526 O O . GLY A 1 73 ? -2.907 -2.885 7.885 1.00 97.44 73 GLY A O 1
ATOM 527 N N . SER A 1 74 ? -3.330 -0.925 8.895 1.00 97.62 74 SER A N 1
ATOM 528 C CA . SER A 1 74 ? -4.493 -1.405 9.650 1.00 97.62 74 SER A CA 1
ATOM 529 C C . SER A 1 74 ? -5.461 -0.284 10.034 1.00 97.62 74 SER A C 1
ATOM 531 O O . SER A 1 74 ? -5.036 0.788 10.469 1.00 97.62 74 SER A O 1
ATOM 533 N N . ASP A 1 75 ? -6.762 -0.562 9.937 1.00 96.50 75 ASP A N 1
ATOM 534 C CA . ASP A 1 75 ? -7.860 0.266 10.467 1.00 96.50 75 ASP A CA 1
ATOM 535 C C . ASP A 1 75 ? -8.275 -0.134 11.903 1.00 96.50 75 ASP A C 1
ATOM 537 O O . ASP A 1 75 ? -9.140 0.497 12.505 1.00 96.50 75 ASP A O 1
ATOM 541 N N . GLY A 1 76 ? -7.626 -1.154 12.481 1.00 95.44 76 GLY A N 1
ATOM 542 C CA . GLY A 1 76 ? -7.953 -1.732 13.787 1.00 95.44 76 GLY A CA 1
ATOM 543 C C . GLY A 1 76 ? -8.814 -3.000 13.734 1.00 95.44 76 GLY A C 1
ATOM 544 O O . GLY A 1 76 ? -8.842 -3.728 14.723 1.00 95.44 76 GLY A O 1
ATOM 545 N N . GLU A 1 77 ? -9.445 -3.308 12.599 1.00 96.06 77 GLU A N 1
ATOM 546 C CA . GLU A 1 77 ? -10.216 -4.544 12.375 1.00 96.06 77 GLU A CA 1
ATOM 547 C C . GLU A 1 77 ? -9.598 -5.419 11.278 1.00 96.06 77 GLU A C 1
ATOM 549 O O . GLU A 1 77 ? -9.593 -6.649 11.364 1.00 96.06 77 GLU A O 1
ATOM 554 N N . ARG A 1 78 ? -9.054 -4.782 10.243 1.00 95.88 78 ARG A N 1
ATOM 555 C CA . ARG A 1 78 ? -8.413 -5.386 9.082 1.00 95.88 78 ARG A CA 1
ATOM 556 C C . ARG A 1 78 ? -6.946 -5.003 9.052 1.00 95.88 78 ARG A C 1
ATOM 558 O O . ARG A 1 78 ? -6.524 -3.967 9.574 1.00 95.88 78 ARG A O 1
ATOM 565 N N . PHE A 1 79 ? -6.164 -5.855 8.411 1.00 95.44 79 PHE A N 1
ATOM 566 C CA . PHE A 1 79 ? -4.758 -5.605 8.162 1.00 95.44 79 PHE A CA 1
ATOM 567 C C . PHE A 1 79 ? -4.426 -5.916 6.710 1.00 95.44 79 PHE A C 1
ATOM 569 O O . PHE A 1 79 ? -4.973 -6.842 6.111 1.00 95.44 79 PHE A O 1
ATOM 576 N N . VAL A 1 80 ? -3.503 -5.138 6.168 1.00 96.25 80 VAL A N 1
ATOM 577 C CA . VAL A 1 80 ? -2.844 -5.394 4.894 1.00 96.25 80 VAL A CA 1
ATOM 578 C C . VAL A 1 80 ? -1.357 -5.427 5.168 1.00 96.25 80 VAL A C 1
ATOM 580 O O . VAL A 1 80 ? -0.843 -4.578 5.893 1.00 96.25 80 VAL A O 1
ATOM 583 N N . VAL A 1 81 ? -0.669 -6.405 4.590 1.00 94.31 81 VAL A N 1
ATOM 584 C CA . VAL A 1 81 ? 0.788 -6.478 4.629 1.00 94.31 81 VAL A CA 1
ATOM 585 C C . VAL A 1 81 ? 1.276 -6.901 3.252 1.00 94.31 81 VAL A C 1
ATOM 587 O O . VAL A 1 81 ? 0.812 -7.905 2.715 1.00 94.31 81 VAL A O 1
ATOM 590 N N . LEU A 1 82 ? 2.224 -6.148 2.707 1.00 94.31 82 LEU A N 1
ATOM 591 C CA . LEU A 1 82 ? 3.041 -6.558 1.576 1.00 94.31 82 LEU A CA 1
ATOM 592 C C . LEU A 1 82 ? 4.474 -6.697 2.073 1.00 94.31 82 LEU A C 1
ATOM 594 O O . LEU A 1 82 ? 5.003 -5.776 2.693 1.00 94.31 82 LEU A O 1
ATOM 598 N N . ILE A 1 83 ? 5.077 -7.854 1.813 1.00 89.81 83 ILE A N 1
ATOM 599 C CA . ILE A 1 83 ? 6.462 -8.156 2.169 1.00 89.81 83 ILE A CA 1
ATOM 600 C C . ILE A 1 83 ? 7.161 -8.614 0.904 1.00 89.81 83 ILE A C 1
ATOM 602 O O . ILE A 1 83 ? 6.681 -9.515 0.217 1.00 89.81 83 ILE A O 1
ATOM 606 N N . GLN A 1 84 ? 8.312 -8.021 0.638 1.00 87.81 84 GLN A N 1
ATOM 607 C CA . GLN A 1 84 ? 9.237 -8.509 -0.361 1.00 87.81 84 GLN A CA 1
ATOM 608 C C . GLN A 1 84 ? 10.450 -9.060 0.370 1.00 87.81 84 GLN A C 1
ATOM 610 O O . GLN A 1 84 ? 11.096 -8.325 1.108 1.00 87.81 84 GLN A O 1
ATOM 615 N N . VAL A 1 85 ? 10.712 -10.355 0.198 1.00 84.75 85 VAL A N 1
ATOM 616 C CA . VAL A 1 85 ? 11.861 -11.053 0.786 1.00 84.75 85 VAL A CA 1
ATOM 617 C C . VAL A 1 85 ? 12.692 -11.605 -0.353 1.00 84.75 85 VAL A C 1
ATOM 619 O O . VAL A 1 85 ? 12.164 -12.321 -1.207 1.00 84.75 85 VAL A O 1
ATOM 622 N N . GLN A 1 86 ? 13.970 -11.248 -0.381 1.00 77.88 86 GLN A N 1
ATOM 623 C CA . GLN A 1 86 ? 14.897 -11.682 -1.416 1.00 77.88 86 GLN A CA 1
ATOM 624 C C . GLN A 1 86 ? 16.205 -12.148 -0.785 1.00 77.88 86 GLN A C 1
ATOM 626 O O . GLN A 1 86 ? 16.681 -11.567 0.195 1.00 77.88 86 GLN A O 1
ATOM 631 N N . ASP A 1 87 ? 16.733 -13.219 -1.362 1.00 72.75 87 ASP A N 1
ATOM 632 C CA . ASP A 1 87 ? 18.024 -13.828 -1.053 1.00 72.75 87 ASP A CA 1
ATOM 633 C C . ASP A 1 87 ? 18.909 -13.695 -2.306 1.00 72.75 87 ASP A C 1
ATOM 635 O O . ASP A 1 87 ? 18.358 -13.636 -3.413 1.00 72.75 87 ASP A O 1
ATOM 639 N N . ASP A 1 88 ? 20.227 -13.588 -2.120 1.00 64.50 88 ASP A N 1
ATOM 640 C CA . ASP A 1 88 ? 21.221 -13.434 -3.208 1.00 64.50 88 ASP A CA 1
ATOM 641 C C . ASP A 1 88 ? 21.330 -14.701 -4.081 1.00 64.50 88 ASP A C 1
ATOM 643 O O . ASP A 1 88 ? 21.444 -15.817 -3.516 1.00 64.50 88 ASP A O 1
#